Protein AF-A0A7X9CBK0-F1 (afdb_monomer_lite)

Structure (mmCIF, N/CA/C/O backbone):
data_AF-A0A7X9CBK0-F1
#
_entry.id   AF-A0A7X9CBK0-F1
#
loop_
_atom_site.group_PDB
_atom_site.id
_atom_site.type_symbol
_atom_site.label_atom_id
_atom_site.label_alt_id
_atom_site.label_comp_id
_atom_site.label_asym_id
_atom_site.label_entity_id
_atom_site.label_seq_id
_atom_site.pdbx_PDB_ins_code
_atom_site.Cartn_x
_atom_site.Cartn_y
_atom_site.Cartn_z
_atom_site.occupancy
_atom_site.B_iso_or_equiv
_atom_site.auth_seq_id
_atom_site.auth_comp_id
_atom_site.auth_asym_id
_atom_site.auth_atom_id
_atom_site.pdbx_PDB_model_num
ATOM 1 N N . GLN A 1 1 ? 11.600 5.827 5.110 1.00 63.00 1 GLN A N 1
ATOM 2 C CA . GLN A 1 1 ? 12.756 4.905 4.994 1.00 63.00 1 GLN A CA 1
ATOM 3 C C . GLN A 1 1 ? 12.385 3.448 5.271 1.00 63.00 1 GLN A C 1
ATOM 5 O O . GLN A 1 1 ? 12.557 2.652 4.363 1.00 63.00 1 GLN A O 1
ATOM 10 N N . LYS A 1 2 ? 11.823 3.089 6.441 1.00 81.88 2 LYS A N 1
ATOM 11 C CA . LYS A 1 2 ? 11.512 1.680 6.785 1.00 81.88 2 LYS A CA 1
ATOM 12 C C . LYS A 1 2 ? 10.622 0.945 5.769 1.00 81.88 2 LYS A C 1
ATOM 14 O O . LYS A 1 2 ? 10.954 -0.167 5.393 1.00 81.88 2 LYS A O 1
ATOM 19 N N . ALA A 1 3 ? 9.550 1.579 5.284 1.00 82.75 3 ALA A N 1
ATOM 20 C CA . ALA A 1 3 ? 8.653 0.967 4.298 1.00 82.75 3 ALA A CA 1
ATOM 21 C C . ALA A 1 3 ? 9.370 0.599 2.987 1.00 82.75 3 ALA A C 1
ATOM 23 O O . ALA A 1 3 ? 9.204 -0.509 2.494 1.00 82.75 3 ALA A O 1
ATOM 24 N N . ARG A 1 4 ? 10.225 1.488 2.456 1.00 86.12 4 ARG A N 1
ATOM 25 C CA . ARG A 1 4 ? 10.995 1.217 1.229 1.00 86.12 4 ARG A CA 1
ATOM 26 C C . ARG A 1 4 ? 11.994 0.071 1.418 1.00 86.12 4 ARG A C 1
ATOM 28 O O . ARG A 1 4 ? 12.070 -0.787 0.552 1.00 86.12 4 ARG A O 1
ATOM 35 N N . ALA A 1 5 ? 12.693 0.021 2.555 1.00 87.88 5 ALA A N 1
ATOM 36 C CA . ALA A 1 5 ? 13.620 -1.072 2.865 1.00 87.88 5 ALA A CA 1
ATOM 37 C C . ALA A 1 5 ? 12.899 -2.429 2.968 1.00 87.88 5 ALA A C 1
ATOM 39 O O . ALA A 1 5 ? 13.258 -3.365 2.264 1.00 87.88 5 ALA A O 1
ATOM 40 N N . PHE A 1 6 ? 11.814 -2.494 3.750 1.00 88.88 6 PHE A N 1
ATOM 41 C CA . PHE A 1 6 ? 10.984 -3.699 3.862 1.00 88.88 6 PHE A CA 1
ATOM 42 C C . PHE A 1 6 ? 10.448 -4.160 2.500 1.00 88.88 6 PHE A C 1
ATOM 44 O O . PHE A 1 6 ? 10.416 -5.348 2.204 1.00 88.88 6 PHE A O 1
ATOM 51 N N . THR A 1 7 ? 10.049 -3.212 1.652 1.00 91.94 7 THR A N 1
ATOM 52 C CA . THR A 1 7 ? 9.522 -3.529 0.322 1.00 91.94 7 THR A CA 1
ATOM 53 C C . THR A 1 7 ? 10.600 -4.093 -0.596 1.00 91.94 7 THR A C 1
ATOM 55 O O . THR A 1 7 ? 10.332 -5.052 -1.307 1.00 91.94 7 THR A O 1
ATOM 58 N N . ALA A 1 8 ? 11.821 -3.556 -0.556 1.00 89.94 8 ALA A N 1
ATOM 59 C CA . ALA A 1 8 ? 12.938 -4.094 -1.331 1.00 89.94 8 ALA A CA 1
ATOM 60 C C . ALA A 1 8 ? 13.272 -5.544 -0.928 1.00 89.94 8 ALA A C 1
ATOM 62 O O . ALA A 1 8 ? 13.469 -6.402 -1.792 1.00 89.94 8 ALA A O 1
ATOM 63 N N . GLU A 1 9 ? 13.270 -5.837 0.376 1.00 90.25 9 GLU A N 1
ATOM 64 C CA . GLU A 1 9 ? 13.437 -7.202 0.889 1.00 90.25 9 GLU A CA 1
ATOM 65 C C . GLU A 1 9 ? 12.299 -8.121 0.418 1.00 90.25 9 GLU A C 1
ATOM 67 O O . GLU A 1 9 ? 12.552 -9.208 -0.101 1.00 90.25 9 GLU A O 1
ATOM 72 N N . LEU A 1 10 ? 11.046 -7.663 0.524 1.00 91.38 10 LEU A N 1
ATOM 73 C CA . LEU A 1 10 ? 9.872 -8.421 0.089 1.00 91.38 10 LEU A CA 1
ATOM 74 C C . LEU A 1 10 ? 9.901 -8.730 -1.413 1.00 91.38 10 LEU A C 1
ATOM 76 O O . LEU A 1 10 ? 9.637 -9.863 -1.805 1.00 91.38 10 LEU A O 1
ATOM 80 N N . VAL A 1 11 ? 10.251 -7.753 -2.251 1.00 93.00 11 VAL A N 1
ATOM 81 C CA . VAL A 1 11 ? 10.360 -7.944 -3.704 1.00 93.00 11 VAL A CA 1
ATOM 82 C C . VAL A 1 11 ? 11.464 -8.942 -4.040 1.00 93.00 11 VAL A C 1
ATOM 84 O O . VAL A 1 11 ? 11.273 -9.792 -4.908 1.00 93.00 11 VAL A O 1
ATOM 87 N N . THR A 1 12 ? 12.591 -8.897 -3.326 1.00 90.94 12 THR A N 1
ATOM 88 C CA . THR A 1 12 ? 13.687 -9.861 -3.516 1.00 90.94 12 THR A CA 1
ATOM 89 C C . THR A 1 12 ? 13.232 -11.286 -3.202 1.00 90.94 12 THR A C 1
ATOM 91 O O . THR A 1 12 ? 13.546 -12.212 -3.947 1.00 90.94 12 THR A O 1
ATOM 94 N N . LEU A 1 13 ? 12.459 -11.467 -2.126 1.00 90.38 13 LEU A N 1
ATOM 95 C CA . LEU A 1 13 ? 11.890 -12.766 -1.760 1.00 90.38 13 LEU A CA 1
ATOM 96 C C . LEU A 1 13 ? 10.870 -13.251 -2.800 1.00 90.38 13 LEU A C 1
ATOM 98 O O . LEU A 1 13 ? 10.974 -14.375 -3.288 1.00 90.38 13 LEU A O 1
ATOM 102 N N . LEU A 1 14 ? 9.927 -12.392 -3.194 1.00 92.75 14 LEU A N 1
ATOM 103 C CA . LEU A 1 14 ? 8.882 -12.747 -4.159 1.00 92.75 14 LEU A CA 1
ATOM 104 C C . LEU A 1 14 ? 9.441 -13.020 -5.557 1.00 92.75 14 LEU A C 1
ATOM 106 O O . LEU A 1 14 ? 8.958 -13.923 -6.226 1.00 92.75 14 LEU A O 1
ATOM 110 N N . SER A 1 15 ? 10.505 -12.331 -5.973 1.00 89.25 15 SER A N 1
ATOM 111 C CA . SER A 1 15 ? 11.154 -12.578 -7.270 1.00 89.25 15 SER A CA 1
ATOM 112 C C . SER A 1 15 ? 11.684 -14.008 -7.416 1.00 89.25 15 SER A C 1
ATOM 114 O O . SER A 1 15 ? 11.838 -14.488 -8.535 1.00 89.25 15 SER A O 1
ATOM 116 N N . ARG A 1 16 ? 11.974 -14.692 -6.301 1.00 86.19 16 ARG A N 1
ATOM 117 C CA . ARG A 1 16 ? 12.474 -16.074 -6.302 1.00 86.19 16 ARG A CA 1
ATOM 118 C C . ARG A 1 16 ? 11.345 -17.101 -6.331 1.00 86.19 16 ARG A C 1
ATOM 120 O O . ARG A 1 16 ? 11.438 -18.065 -7.083 1.00 86.19 16 ARG A O 1
ATOM 127 N N . ASP A 1 17 ? 10.298 -16.878 -5.537 1.00 90.88 17 ASP A N 1
ATOM 128 C CA . ASP A 1 17 ? 9.266 -17.892 -5.275 1.00 90.88 17 ASP A CA 1
ATOM 129 C C . ASP A 1 17 ? 7.938 -17.630 -6.012 1.00 90.88 17 ASP A C 1
ATOM 131 O O . ASP A 1 17 ? 7.145 -18.549 -6.211 1.00 90.88 17 ASP A O 1
ATOM 135 N N . ALA A 1 18 ? 7.672 -16.382 -6.408 1.00 92.06 18 ALA A N 1
ATOM 136 C CA . ALA A 1 18 ? 6.424 -15.941 -7.032 1.00 92.06 18 ALA A CA 1
ATOM 137 C C . ALA A 1 18 ? 6.641 -14.700 -7.934 1.00 92.06 18 ALA A C 1
ATOM 139 O O . ALA A 1 18 ? 6.154 -13.610 -7.615 1.00 92.06 18 ALA A O 1
ATOM 140 N N . PRO A 1 19 ? 7.358 -14.845 -9.067 1.00 88.50 19 PRO A N 1
ATOM 141 C CA . PRO A 1 19 ? 7.787 -13.720 -9.909 1.00 88.50 19 PRO A CA 1
ATOM 142 C C . PRO A 1 19 ? 6.631 -12.931 -10.545 1.00 88.50 19 PRO A C 1
ATOM 144 O O . PRO A 1 19 ? 6.817 -11.781 -10.936 1.00 88.50 19 PRO A O 1
ATOM 147 N N . ASP A 1 20 ? 5.432 -13.515 -10.612 1.00 91.94 20 ASP A N 1
ATOM 148 C CA . ASP A 1 20 ? 4.235 -12.861 -11.152 1.00 91.94 20 ASP A CA 1
ATOM 149 C C . ASP A 1 20 ? 3.554 -11.906 -10.148 1.00 91.94 20 ASP A C 1
ATOM 151 O O . ASP A 1 20 ? 2.612 -11.192 -10.505 1.00 91.94 20 ASP A O 1
ATOM 155 N N . ILE A 1 21 ? 3.991 -11.887 -8.880 1.00 91.81 21 ILE A N 1
ATOM 156 C CA . ILE A 1 21 ? 3.419 -11.015 -7.847 1.00 91.81 21 ILE A CA 1
ATOM 157 C C . ILE A 1 21 ? 4.126 -9.659 -7.859 1.00 91.81 21 ILE A C 1
ATOM 159 O O . ILE A 1 21 ? 5.272 -9.520 -7.435 1.00 91.81 21 ILE A O 1
ATOM 163 N N . GLU A 1 22 ? 3.398 -8.623 -8.272 1.00 92.25 22 GLU A N 1
ATOM 164 C CA . GLU A 1 22 ? 3.878 -7.245 -8.186 1.00 92.25 22 GLU A CA 1
ATOM 165 C C . GLU A 1 22 ? 3.745 -6.674 -6.770 1.00 92.25 22 GLU A C 1
ATOM 167 O O . GLU A 1 22 ? 2.718 -6.835 -6.106 1.00 92.25 22 GLU A O 1
ATOM 172 N N . VAL A 1 23 ? 4.746 -5.899 -6.348 1.00 92.94 23 VAL A N 1
ATOM 173 C CA . VAL A 1 23 ? 4.671 -5.089 -5.129 1.00 92.94 23 VAL A CA 1
ATOM 174 C C . VAL A 1 23 ? 4.627 -3.615 -5.504 1.00 92.94 23 VAL A C 1
ATOM 176 O O . VAL A 1 23 ? 5.491 -3.110 -6.225 1.00 92.94 23 VAL A O 1
ATOM 179 N N . ARG A 1 24 ? 3.603 -2.914 -5.012 1.00 92.12 24 ARG A N 1
ATOM 180 C CA . ARG A 1 24 ? 3.378 -1.496 -5.300 1.00 92.12 24 ARG A CA 1
ATOM 181 C C . ARG A 1 24 ? 3.253 -0.702 -4.008 1.00 92.12 24 ARG A C 1
ATOM 183 O O . ARG A 1 24 ? 2.505 -1.084 -3.109 1.00 92.12 24 ARG A O 1
ATOM 190 N N . LEU A 1 25 ? 3.983 0.405 -3.917 1.00 90.88 25 LEU A N 1
ATOM 191 C CA . LEU A 1 25 ? 3.940 1.318 -2.779 1.00 90.88 25 LEU A CA 1
ATOM 192 C C . LEU A 1 25 ? 2.871 2.389 -2.981 1.00 90.88 25 LEU A C 1
ATOM 194 O O . LEU A 1 25 ? 2.827 3.061 -4.010 1.00 90.88 25 LEU A O 1
ATOM 198 N N . ILE A 1 26 ? 2.042 2.576 -1.959 1.00 86.00 26 ILE A N 1
ATOM 199 C CA . ILE A 1 26 ? 0.999 3.600 -1.910 1.00 86.00 26 ILE A CA 1
ATOM 200 C C . ILE A 1 26 ? 1.316 4.540 -0.747 1.00 86.00 26 ILE A C 1
ATOM 202 O O . ILE A 1 26 ? 1.692 4.088 0.335 1.00 86.00 26 ILE A O 1
ATOM 206 N N . ASP A 1 27 ? 1.183 5.847 -0.970 1.00 81.69 27 ASP A N 1
ATOM 207 C CA . ASP A 1 27 ? 1.347 6.840 0.092 1.00 81.69 27 ASP A CA 1
ATOM 208 C C . ASP A 1 27 ? 0.121 6.829 1.018 1.00 81.69 27 ASP A C 1
ATOM 210 O O . ASP A 1 27 ? -0.998 7.119 0.597 1.00 81.69 27 ASP A O 1
ATOM 214 N N . GLU A 1 28 ? 0.334 6.525 2.299 1.00 72.62 28 GLU A N 1
ATOM 215 C CA . GLU A 1 28 ? -0.710 6.524 3.330 1.00 72.62 28 GLU A CA 1
ATOM 216 C C . GLU A 1 28 ? -1.364 7.901 3.524 1.00 72.62 28 GLU A C 1
ATOM 218 O O . GLU A 1 28 ? -2.502 7.987 3.979 1.00 72.62 28 GLU A O 1
ATOM 223 N N . ARG A 1 29 ? -0.693 8.996 3.145 1.00 70.38 29 ARG A N 1
ATOM 224 C CA . ARG A 1 29 ? -1.250 10.356 3.220 1.00 70.38 29 ARG A CA 1
ATOM 225 C C . ARG A 1 29 ? -2.351 10.604 2.204 1.00 70.38 29 ARG A C 1
ATOM 227 O O . ARG A 1 29 ? -3.133 11.532 2.391 1.00 70.38 29 ARG A O 1
ATOM 234 N N . LEU A 1 30 ? -2.426 9.790 1.149 1.00 62.25 30 LEU A N 1
ATOM 235 C CA . LEU A 1 30 ? -3.567 9.810 0.239 1.00 62.25 30 LEU A CA 1
ATOM 236 C C . LEU A 1 30 ? -4.836 9.292 0.929 1.00 62.25 30 LEU A C 1
ATOM 238 O O . LEU A 1 30 ? -5.919 9.471 0.376 1.00 62.25 30 LEU A O 1
ATOM 242 N N . THR A 1 31 ? -4.741 8.677 2.116 1.00 62.41 31 THR A N 1
ATOM 243 C CA . THR A 1 31 ? -5.918 8.190 2.838 1.00 62.41 31 THR A CA 1
ATOM 244 C C . THR A 1 31 ? -6.823 9.316 3.318 1.00 62.41 31 THR A C 1
ATOM 246 O O . THR A 1 31 ? -6.379 10.352 3.815 1.00 62.41 31 THR A O 1
ATOM 249 N N . THR A 1 32 ? -8.134 9.130 3.146 1.00 59.75 32 THR A N 1
ATOM 250 C CA . THR A 1 32 ? -9.111 10.143 3.561 1.00 59.75 32 THR A CA 1
ATOM 251 C C . THR A 1 32 ? -9.034 10.394 5.070 1.00 59.75 32 THR A C 1
ATOM 253 O O . THR A 1 32 ? -8.872 9.478 5.876 1.00 59.75 32 THR A O 1
ATOM 256 N N . VAL A 1 33 ? -9.233 11.649 5.480 1.00 55.00 33 VAL A N 1
ATOM 257 C CA . VAL A 1 33 ? -9.282 12.062 6.898 1.00 55.00 33 VAL A CA 1
ATOM 258 C C . VAL A 1 33 ? -10.317 11.252 7.708 1.00 55.00 33 VAL A C 1
ATOM 260 O O . VAL A 1 33 ? -10.173 11.079 8.918 1.00 55.00 33 VAL A O 1
ATOM 263 N N . SER A 1 34 ? -11.342 10.709 7.047 1.00 51.81 34 SER A N 1
ATOM 264 C CA . SER A 1 34 ? -12.355 9.803 7.602 1.00 51.81 34 SER A CA 1
ATOM 265 C C . SER A 1 34 ? -11.759 8.489 8.122 1.00 51.81 34 SER A C 1
ATOM 267 O O . SER A 1 34 ? -12.141 8.034 9.200 1.00 51.81 34 SER A O 1
ATOM 269 N N . ALA A 1 35 ? -10.797 7.913 7.391 1.00 53.81 35 ALA A N 1
ATOM 270 C CA . ALA A 1 35 ? -10.093 6.692 7.777 1.00 53.81 35 ALA A CA 1
ATOM 271 C C . ALA A 1 35 ? -9.242 6.919 9.036 1.00 53.81 35 ALA A C 1
ATOM 273 O O . ALA A 1 35 ? -9.306 6.136 9.982 1.00 53.81 35 ALA A O 1
ATOM 274 N N . HIS A 1 36 ? -8.546 8.060 9.113 1.00 53.81 36 HIS A N 1
ATOM 275 C CA . HIS A 1 36 ? -7.785 8.455 10.304 1.00 53.81 36 HIS A CA 1
ATOM 276 C C . HIS A 1 36 ? -8.663 8.670 11.549 1.00 53.81 36 HIS A C 1
ATOM 278 O O . HIS A 1 36 ? -8.231 8.361 12.660 1.00 53.81 36 HIS A O 1
ATOM 284 N N . LYS A 1 37 ? -9.906 9.153 11.401 1.00 56.81 37 LYS A N 1
ATOM 285 C CA . LYS A 1 37 ? -10.833 9.334 12.537 1.00 56.81 37 LYS A CA 1
ATOM 286 C C . LYS A 1 37 ? -11.302 8.009 13.148 1.00 56.81 37 LYS A C 1
ATOM 288 O O . LYS A 1 37 ? -11.476 7.950 14.364 1.00 56.81 37 LYS A O 1
ATOM 293 N N . ALA A 1 38 ? -11.445 6.946 12.351 1.00 55.94 38 ALA A N 1
ATOM 294 C CA . ALA A 1 38 ? -11.812 5.612 12.844 1.00 55.94 38 ALA A CA 1
ATOM 295 C C . ALA A 1 38 ? -10.730 4.989 13.753 1.00 55.94 38 ALA A C 1
ATOM 297 O O . ALA A 1 38 ? -11.041 4.181 14.628 1.00 55.94 38 ALA A O 1
ATOM 298 N N . LEU A 1 39 ? -9.471 5.417 13.603 1.00 56.16 39 LEU A N 1
ATOM 299 C CA . LEU A 1 39 ? -8.343 4.990 14.438 1.00 56.16 39 LEU 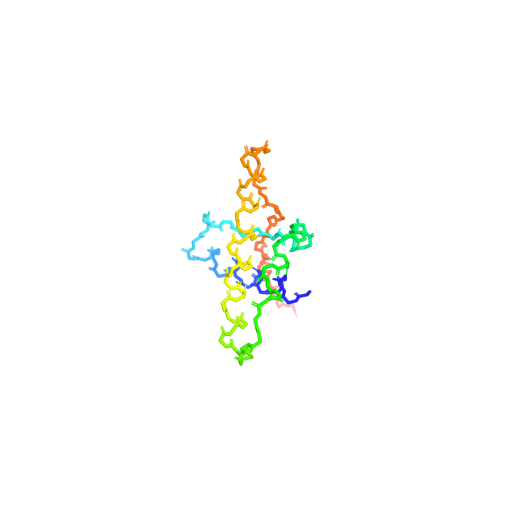A CA 1
ATOM 300 C C . LEU A 1 39 ? -8.314 5.671 15.815 1.00 56.16 39 LEU A C 1
ATOM 302 O O . LEU A 1 39 ? -7.554 5.258 16.691 1.00 56.16 39 LEU A O 1
ATOM 306 N N . HIS A 1 40 ? -9.130 6.712 16.021 1.00 56.38 40 HIS A N 1
ATOM 307 C CA . HIS A 1 40 ? -9.018 7.601 17.177 1.00 56.38 40 HIS A CA 1
ATOM 308 C C . HIS A 1 40 ? -10.154 7.503 18.199 1.00 56.38 40 HIS A C 1
ATOM 310 O O . HIS A 1 40 ? -10.377 8.424 18.982 1.00 56.38 40 HIS A O 1
ATOM 316 N N . SER A 1 41 ? -10.828 6.355 18.277 1.00 57.59 41 SER A N 1
ATOM 317 C CA . SER A 1 41 ? -11.800 6.103 19.342 1.00 57.59 41 SER A CA 1
ATOM 318 C C . SER A 1 41 ? -11.625 4.723 19.974 1.00 57.59 41 SER A C 1
ATOM 320 O O . SER A 1 41 ? -12.122 3.726 19.459 1.00 57.59 41 SER A O 1
ATOM 322 N N . SER A 1 42 ? -10.958 4.659 21.128 1.00 52.09 42 SER A N 1
ATOM 323 C CA . SER A 1 42 ? -11.541 4.088 22.355 1.00 52.09 42 SER A CA 1
ATOM 324 C C . SER A 1 42 ? -10.497 4.041 23.475 1.00 52.09 42 SER A C 1
ATOM 326 O O . SER A 1 42 ? -9.392 3.533 23.300 1.00 52.09 42 SER A O 1
ATOM 328 N N . GLY A 1 43 ? -10.857 4.535 24.661 1.00 56.38 43 GLY A N 1
ATOM 329 C CA . GLY A 1 43 ? -10.034 4.504 25.876 1.00 56.38 43 GLY A CA 1
ATOM 330 C C . GLY A 1 43 ? -9.844 3.100 26.472 1.00 56.38 43 GLY A C 1
ATOM 331 O O . GLY A 1 43 ? -10.179 2.867 27.631 1.00 56.38 43 GLY A O 1
ATOM 332 N N . ARG A 1 44 ? -9.325 2.139 25.694 1.00 58.47 44 ARG A N 1
ATOM 333 C CA . ARG A 1 44 ? -8.991 0.771 26.132 1.00 58.47 44 ARG A CA 1
ATOM 334 C C . ARG A 1 44 ? -7.493 0.486 25.973 1.00 58.47 44 ARG A C 1
ATOM 336 O O . ARG A 1 44 ? -6.828 1.018 25.093 1.00 58.47 44 ARG A O 1
ATOM 343 N N . LYS A 1 45 ? -6.957 -0.373 26.853 1.00 59.94 45 LYS A N 1
ATOM 344 C CA . LYS A 1 45 ? -5.519 -0.646 27.063 1.00 59.94 45 LYS A CA 1
ATOM 345 C C . LYS A 1 45 ? -4.722 -0.908 25.762 1.00 59.94 45 LYS A C 1
ATOM 347 O O . LYS A 1 45 ? -4.663 -2.033 25.264 1.00 59.94 45 LYS A O 1
ATOM 352 N N . GLY A 1 46 ? -4.043 0.141 25.292 1.00 68.81 46 GLY A N 1
ATOM 353 C CA . GLY A 1 46 ? -2.761 0.184 24.570 1.00 68.81 46 GLY A CA 1
ATOM 354 C C . GLY A 1 46 ? -2.567 -0.733 23.357 1.00 68.81 46 GLY A C 1
ATOM 355 O O . GLY A 1 46 ? -2.616 -0.281 22.219 1.00 68.81 46 GLY A O 1
ATOM 356 N N . ARG A 1 47 ? -2.263 -2.021 23.583 1.00 69.94 47 ARG A N 1
ATOM 357 C CA . ARG A 1 47 ? -1.694 -2.909 22.548 1.00 69.94 47 ARG A CA 1
ATOM 358 C C . ARG A 1 47 ? -2.733 -3.644 21.702 1.00 69.94 47 ARG A C 1
ATOM 360 O O . ARG A 1 47 ? -2.592 -3.692 20.486 1.00 69.94 47 ARG A O 1
ATOM 367 N N . LYS A 1 48 ? -3.779 -4.199 22.329 1.00 72.25 48 LYS A N 1
ATOM 368 C CA . LYS A 1 48 ? -4.862 -4.887 21.597 1.00 72.25 48 LYS A CA 1
ATOM 369 C C . LYS A 1 48 ? -5.658 -3.902 20.744 1.00 72.25 48 LYS A C 1
ATOM 371 O O . LYS A 1 48 ? -6.016 -4.218 19.621 1.00 72.25 48 LYS A O 1
ATOM 376 N N . HIS A 1 49 ? -5.884 -2.698 21.272 1.00 71.88 49 HIS A N 1
ATOM 377 C CA . HIS A 1 49 ? -6.548 -1.634 20.528 1.00 71.88 49 HIS A CA 1
ATOM 378 C C . HIS A 1 49 ? -5.726 -1.224 19.304 1.00 71.88 49 HIS A C 1
ATOM 380 O O . HIS A 1 49 ? -6.258 -1.228 18.202 1.00 71.88 49 HIS A O 1
ATOM 386 N N . ARG A 1 50 ? -4.416 -1.000 19.474 1.00 73.69 50 ARG A N 1
ATOM 387 C CA . ARG A 1 50 ? -3.517 -0.674 18.362 1.00 73.69 50 ARG A CA 1
ATOM 388 C C . ARG A 1 50 ? -3.510 -1.735 17.256 1.00 73.69 50 ARG A C 1
ATOM 390 O O . ARG A 1 50 ? -3.538 -1.367 16.096 1.00 73.69 50 ARG A O 1
ATOM 397 N N . GLN A 1 51 ? -3.523 -3.027 17.589 1.00 76.81 51 GLN A N 1
ATOM 398 C CA . GLN A 1 51 ? -3.584 -4.086 16.568 1.00 76.81 51 GLN A CA 1
ATOM 399 C C . GLN A 1 51 ? -4.875 -4.041 15.738 1.00 76.81 51 GLN A C 1
ATOM 401 O O . GLN A 1 51 ? -4.821 -4.191 14.523 1.00 76.81 51 GLN A O 1
ATOM 406 N N . VAL A 1 52 ? -6.026 -3.820 16.382 1.00 78.69 52 VAL A N 1
ATOM 407 C CA . VAL A 1 52 ? -7.317 -3.694 15.681 1.00 78.69 52 VAL A CA 1
ATOM 408 C C . VAL A 1 52 ? -7.334 -2.444 14.804 1.00 78.69 52 VAL A C 1
ATOM 410 O O . VAL A 1 52 ? -7.776 -2.492 13.663 1.00 78.69 52 VAL A O 1
ATOM 413 N N . VAL A 1 53 ? -6.813 -1.337 15.327 1.00 75.19 53 VAL A N 1
ATOM 414 C CA . VAL A 1 53 ? -6.657 -0.068 14.613 1.00 75.19 53 VAL A CA 1
ATOM 415 C C . VAL A 1 53 ? -5.774 -0.250 13.370 1.00 75.19 53 VAL A C 1
ATOM 417 O O . VAL A 1 53 ? -6.215 0.087 12.276 1.00 75.19 53 VAL A O 1
ATOM 420 N N . ASP A 1 54 ? -4.599 -0.875 13.496 1.00 79.44 54 ASP A N 1
ATOM 421 C CA . ASP A 1 54 ? -3.700 -1.155 12.363 1.00 79.44 54 ASP A CA 1
ATOM 422 C C . ASP A 1 54 ? -4.380 -2.030 11.291 1.00 79.44 54 ASP A C 1
ATOM 424 O O . ASP A 1 54 ? -4.245 -1.768 10.097 1.00 79.44 54 ASP A O 1
ATOM 428 N N . GLN A 1 55 ? -5.156 -3.043 11.694 1.00 81.69 55 GLN A N 1
ATOM 429 C CA . GLN A 1 55 ? -5.905 -3.884 10.752 1.00 81.69 55 GLN A CA 1
ATOM 430 C C . GLN A 1 55 ? -6.975 -3.093 9.995 1.00 81.69 55 GLN A C 1
ATOM 432 O O . GLN A 1 55 ? -7.087 -3.219 8.777 1.00 81.69 55 GLN A O 1
ATOM 437 N N . VAL A 1 56 ? -7.748 -2.261 10.698 1.00 82.12 56 VAL A N 1
ATOM 438 C CA . VAL A 1 56 ? -8.768 -1.408 10.071 1.00 82.12 56 VAL A CA 1
ATOM 439 C C . VAL A 1 56 ? -8.118 -0.421 9.101 1.00 82.12 56 VAL A C 1
ATOM 441 O O . VAL A 1 56 ? -8.606 -0.267 7.982 1.00 82.12 56 VAL A O 1
ATOM 444 N N . ALA A 1 57 ? -6.990 0.186 9.483 1.00 78.50 57 ALA A N 1
ATOM 445 C CA . ALA A 1 57 ? -6.223 1.064 8.603 1.00 78.50 57 ALA A CA 1
ATOM 446 C C . ALA A 1 57 ? -5.768 0.334 7.329 1.00 78.50 57 ALA A C 1
ATOM 448 O O . ALA A 1 57 ? -5.951 0.854 6.229 1.00 78.50 57 ALA A O 1
ATOM 449 N N . ALA A 1 58 ? -5.247 -0.891 7.457 1.00 83.38 58 ALA A N 1
ATOM 450 C CA . ALA A 1 58 ? -4.821 -1.697 6.313 1.00 83.38 58 ALA A CA 1
ATOM 451 C C . ALA A 1 58 ? -5.978 -1.997 5.342 1.00 83.38 58 ALA A C 1
ATOM 453 O O . ALA A 1 58 ? -5.817 -1.854 4.129 1.00 83.38 58 ALA A O 1
ATOM 454 N N . VAL A 1 59 ? -7.161 -2.347 5.862 1.00 87.38 59 VAL A N 1
ATOM 455 C CA . VAL A 1 59 ? -8.361 -2.577 5.035 1.00 87.38 59 VAL A CA 1
ATOM 456 C C . VAL A 1 59 ? -8.784 -1.299 4.309 1.00 87.38 59 VAL A C 1
ATOM 458 O O . VAL A 1 59 ? -9.115 -1.346 3.126 1.00 87.38 59 VAL A O 1
ATOM 461 N N . MET A 1 60 ? -8.745 -0.152 4.987 1.00 84.00 60 MET A N 1
ATOM 462 C CA . MET A 1 60 ? -9.106 1.137 4.389 1.00 84.00 60 MET A CA 1
ATOM 463 C C . MET A 1 60 ? -8.142 1.555 3.275 1.00 84.00 60 MET A C 1
ATOM 465 O O . MET A 1 60 ? -8.594 1.996 2.218 1.00 84.00 60 MET A O 1
ATOM 469 N N . ILE A 1 61 ? -6.834 1.376 3.483 1.00 83.44 61 ILE A N 1
ATOM 470 C CA . ILE A 1 61 ? -5.809 1.621 2.456 1.00 83.44 61 ILE A CA 1
ATOM 471 C C . ILE A 1 61 ? -6.075 0.745 1.228 1.00 83.44 61 ILE A C 1
ATOM 473 O O . ILE A 1 61 ? -6.075 1.247 0.103 1.00 83.44 61 ILE A O 1
ATOM 477 N N . LEU A 1 62 ? -6.348 -0.548 1.437 1.00 88.62 62 LEU A N 1
ATOM 478 C CA . LEU A 1 62 ? -6.640 -1.475 0.345 1.00 88.62 62 LEU A CA 1
ATOM 479 C C . LEU A 1 62 ? -7.907 -1.075 -0.418 1.00 88.62 62 LEU A C 1
ATOM 481 O O . LEU A 1 62 ? -7.892 -1.039 -1.646 1.00 88.62 62 LEU A O 1
ATOM 485 N N . GLN A 1 63 ? -8.989 -0.749 0.291 1.00 88.75 63 GLN A N 1
ATOM 486 C CA . GLN A 1 63 ? -10.246 -0.356 -0.345 1.00 88.75 63 GLN A CA 1
ATOM 487 C C . GLN A 1 63 ? -10.057 0.879 -1.227 1.00 88.75 63 GLN A C 1
ATOM 489 O O . GLN A 1 63 ? -10.481 0.887 -2.380 1.00 88.75 63 GLN A O 1
ATOM 494 N N . GLN A 1 64 ? -9.347 1.886 -0.720 1.00 86.19 64 GLN A N 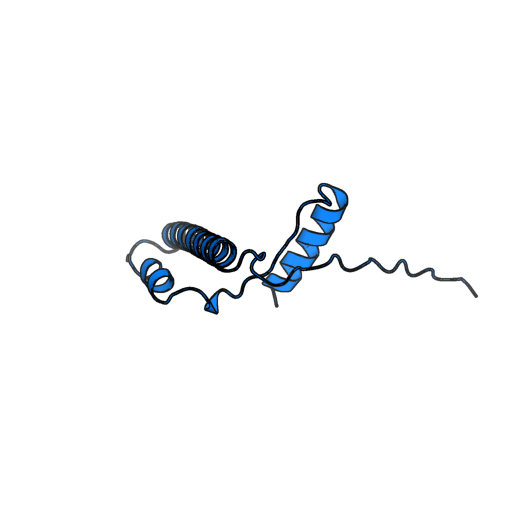1
ATOM 495 C CA . GLN A 1 64 ? -9.047 3.077 -1.500 1.00 86.19 64 GLN A CA 1
ATOM 496 C C . GLN A 1 64 ? -8.218 2.764 -2.747 1.00 86.19 64 GLN A C 1
ATOM 498 O O . GLN A 1 64 ? -8.504 3.305 -3.814 1.00 86.19 64 GLN A O 1
ATOM 503 N N . ALA A 1 65 ? -7.202 1.906 -2.630 1.00 87.88 65 ALA A N 1
ATOM 504 C CA . ALA A 1 65 ? -6.404 1.496 -3.778 1.00 87.88 65 ALA A CA 1
ATOM 505 C C . ALA A 1 65 ? -7.293 0.863 -4.857 1.00 87.88 65 ALA A C 1
ATOM 507 O O . ALA A 1 65 ? -7.243 1.273 -6.013 1.00 87.88 65 ALA A O 1
ATOM 508 N N . LEU A 1 66 ? -8.172 -0.063 -4.467 1.00 91.31 66 LEU A N 1
ATOM 509 C CA . LEU A 1 66 ? -9.103 -0.726 -5.381 1.00 91.31 66 LEU A CA 1
ATOM 510 C C . LEU A 1 66 ? -10.086 0.252 -6.040 1.00 91.31 66 LEU A C 1
ATOM 512 O O . LEU A 1 66 ? -10.422 0.082 -7.212 1.00 91.31 66 LEU A O 1
ATOM 516 N N . ASP A 1 67 ? -10.540 1.277 -5.319 1.00 90.50 67 ASP A N 1
ATOM 517 C CA . ASP A 1 67 ? -11.441 2.298 -5.865 1.00 90.50 67 ASP A CA 1
ATOM 518 C C . ASP A 1 67 ? -10.732 3.206 -6.885 1.00 90.50 67 ASP A C 1
ATOM 520 O O . ASP A 1 67 ? -11.300 3.542 -7.932 1.00 90.50 67 ASP A O 1
ATOM 524 N N . VAL A 1 68 ? -9.462 3.549 -6.638 1.00 88.88 68 VAL A N 1
ATOM 525 C CA . VAL A 1 68 ? -8.619 4.264 -7.610 1.00 88.88 68 VAL A CA 1
ATOM 526 C C . VAL A 1 68 ? -8.374 3.401 -8.850 1.00 88.88 68 VAL A C 1
ATOM 528 O O . VAL A 1 68 ? -8.541 3.891 -9.967 1.00 88.88 68 VAL A O 1
ATOM 531 N N . GLU A 1 69 ? -8.069 2.109 -8.695 1.00 92.88 69 GLU A N 1
ATOM 532 C CA . GLU A 1 69 ? -7.885 1.214 -9.850 1.00 92.88 69 GLU A CA 1
ATOM 533 C C . GLU A 1 69 ? -9.165 1.090 -10.681 1.00 92.88 69 GLU A C 1
ATOM 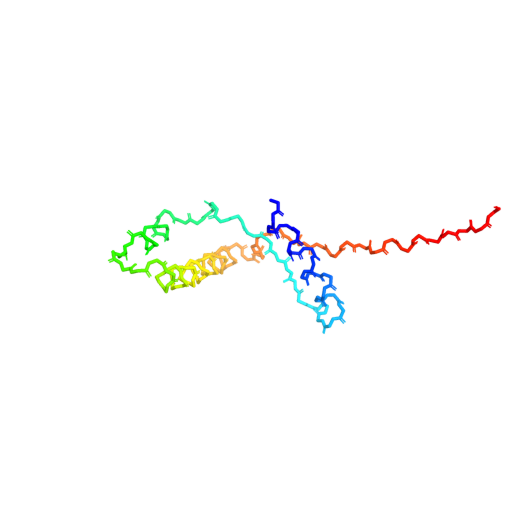535 O O . GLU A 1 69 ? -9.125 1.157 -11.908 1.00 92.88 69 GLU A O 1
ATOM 540 N N . ARG A 1 70 ? -10.322 0.968 -10.022 1.00 93.88 70 ARG A N 1
ATOM 541 C CA . ARG A 1 70 ? -11.622 0.845 -10.695 1.00 93.88 70 ARG A CA 1
ATOM 542 C C . ARG A 1 70 ? -12.000 2.101 -11.478 1.00 93.88 70 ARG A C 1
ATOM 544 O O 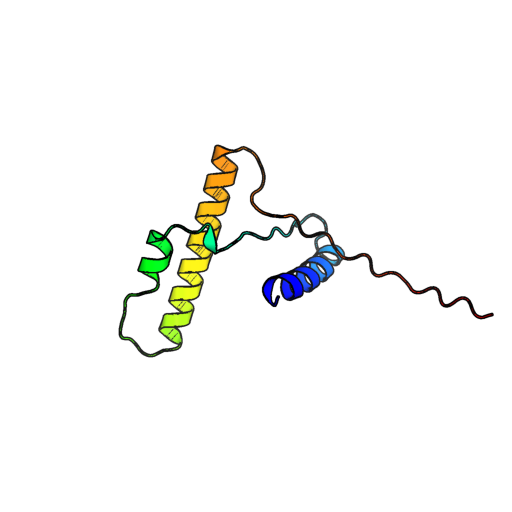. ARG A 1 70 ? -12.625 1.988 -12.527 1.00 93.88 70 ARG A O 1
ATOM 551 N N . SER A 1 71 ? -11.654 3.281 -10.962 1.00 92.94 71 SER A N 1
ATOM 552 C CA . SER A 1 71 ? -11.979 4.564 -11.599 1.00 92.94 71 SER A CA 1
ATOM 553 C C . SER A 1 71 ? -11.004 4.957 -12.709 1.00 92.94 71 SER A C 1
ATOM 555 O O . SER A 1 71 ? -11.417 5.588 -13.679 1.00 92.94 71 SER A O 1
ATOM 557 N N . THR A 1 72 ? -9.728 4.583 -12.588 1.00 93.06 72 THR A N 1
ATOM 558 C CA . THR A 1 72 ? -8.674 4.965 -13.546 1.00 93.06 72 THR A CA 1
ATOM 559 C C . THR A 1 72 ? -8.346 3.878 -14.568 1.00 93.06 72 THR A C 1
ATOM 561 O O . THR A 1 72 ? -7.773 4.178 -15.612 1.00 93.06 72 THR A O 1
ATOM 564 N N . GLY A 1 73 ? -8.681 2.617 -14.281 1.00 93.69 73 GLY A N 1
ATOM 565 C CA . GLY A 1 73 ? -8.294 1.457 -15.088 1.00 93.69 73 GLY A CA 1
ATOM 566 C C . GLY A 1 73 ? -6.812 1.076 -14.975 1.00 93.69 73 GLY A C 1
ATOM 567 O O . GLY A 1 73 ? -6.369 0.165 -15.672 1.00 93.69 7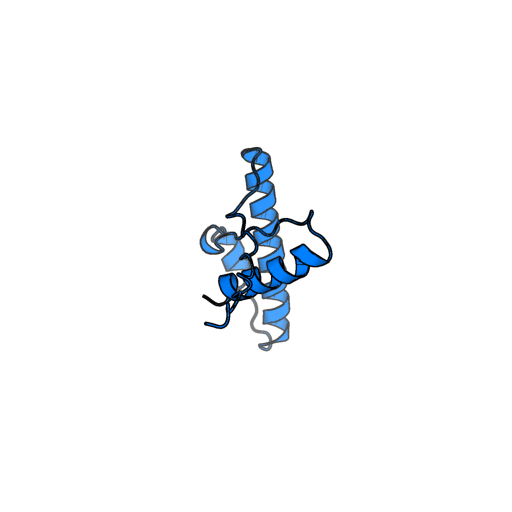3 GLY A O 1
ATOM 568 N N . ALA A 1 74 ? -6.041 1.747 -14.116 1.00 91.12 74 ALA A N 1
ATOM 569 C CA . ALA A 1 74 ? -4.609 1.524 -13.938 1.00 91.12 74 ALA A CA 1
ATOM 570 C C . ALA A 1 74 ? -4.293 1.046 -12.516 1.00 91.12 74 ALA A C 1
ATOM 572 O O . ALA A 1 74 ? -5.001 1.380 -11.570 1.00 91.12 74 ALA A O 1
ATOM 573 N N . ARG A 1 75 ? -3.206 0.279 -12.357 1.00 91.38 75 ARG A N 1
ATOM 574 C CA . ARG A 1 75 ? -2.753 -0.190 -11.040 1.00 91.38 75 ARG A CA 1
ATOM 575 C C . ARG A 1 75 ? -2.304 0.972 -10.158 1.00 91.38 75 ARG A C 1
ATOM 577 O O . ARG A 1 75 ? -1.524 1.817 -10.601 1.00 91.38 75 ARG A O 1
ATOM 584 N N . THR A 1 76 ? -2.744 0.988 -8.903 1.00 90.94 76 THR A N 1
ATOM 585 C CA . THR A 1 76 ? -2.431 2.081 -7.970 1.00 90.94 76 THR A CA 1
ATOM 586 C C . THR A 1 76 ? -1.019 1.925 -7.398 1.00 90.94 76 THR A C 1
ATOM 588 O O . THR A 1 76 ? -0.537 0.816 -7.173 1.00 90.94 76 THR A O 1
ATOM 591 N N . GLY A 1 77 ? -0.344 3.047 -7.143 1.00 90.44 77 GLY A N 1
ATOM 592 C CA . GLY A 1 77 ? 0.960 3.080 -6.476 1.00 90.44 77 GLY A CA 1
ATOM 593 C C . GLY A 1 77 ? 2.171 2.945 -7.404 1.00 90.44 77 GLY A C 1
ATOM 594 O O . GLY A 1 77 ? 2.048 2.692 -8.603 1.00 90.44 77 GLY A O 1
ATOM 595 N N . GLU A 1 78 ? 3.353 3.131 -6.822 1.00 91.81 78 GLU A N 1
ATOM 596 C CA . GLU A 1 78 ? 4.669 3.012 -7.460 1.00 91.81 78 GLU A CA 1
ATOM 597 C C . GLU A 1 78 ? 5.096 1.538 -7.468 1.00 91.81 78 GLU A C 1
ATOM 599 O O . GLU A 1 78 ? 5.229 0.941 -6.399 1.00 91.81 78 GLU A O 1
ATOM 604 N N . LYS A 1 79 ? 5.305 0.940 -8.650 1.00 91.94 79 LYS A N 1
ATOM 605 C CA . LYS A 1 79 ? 5.862 -0.419 -8.746 1.00 91.94 79 LYS A CA 1
ATOM 606 C C . LYS A 1 79 ? 7.296 -0.409 -8.227 1.00 91.94 79 LYS A C 1
ATOM 608 O O . LYS A 1 79 ? 8.091 0.429 -8.645 1.00 91.94 79 LYS A O 1
ATOM 613 N N . VAL A 1 80 ? 7.610 -1.335 -7.326 1.00 91.88 80 VAL A N 1
ATOM 614 C CA . VAL A 1 80 ? 8.970 -1.517 -6.820 1.00 91.88 80 VAL A CA 1
ATOM 615 C C . VAL A 1 80 ? 9.604 -2.678 -7.563 1.00 91.88 80 VAL A C 1
ATOM 617 O O . VAL A 1 80 ? 9.132 -3.808 -7.471 1.00 91.88 80 VAL A O 1
ATOM 620 N N . GLU A 1 81 ? 10.665 -2.381 -8.305 1.00 87.75 81 GLU A N 1
ATOM 621 C CA . GLU A 1 81 ? 11.434 -3.391 -9.024 1.00 87.75 81 GLU A CA 1
ATOM 622 C C . GLU A 1 81 ? 12.439 -4.077 -8.086 1.00 87.75 81 GLU A C 1
ATOM 624 O O . GLU A 1 81 ? 12.963 -3.434 -7.166 1.00 87.75 81 GLU A O 1
ATOM 629 N N . PRO A 1 82 ? 12.738 -5.370 -8.300 1.00 79.75 82 PRO A N 1
ATOM 630 C CA . PRO A 1 82 ? 13.834 -6.027 -7.607 1.00 79.75 82 PRO A CA 1
ATOM 631 C C . PRO A 1 82 ? 15.138 -5.312 -7.942 1.00 79.75 82 PRO A C 1
ATOM 633 O O . PRO A 1 82 ? 15.474 -5.130 -9.112 1.00 79.75 82 PRO A O 1
ATOM 636 N N . THR A 1 83 ? 15.900 -4.923 -6.919 1.00 72.12 83 THR A N 1
ATOM 637 C CA . THR A 1 83 ? 17.278 -4.483 -7.135 1.00 72.12 83 THR A CA 1
ATOM 638 C C . THR A 1 83 ? 18.043 -5.670 -7.720 1.00 72.12 83 THR A C 1
ATOM 640 O O . THR A 1 83 ? 18.123 -6.703 -7.048 1.00 72.12 83 THR A O 1
ATOM 643 N N . PRO A 1 84 ? 18.612 -5.570 -8.936 1.00 62.50 84 PRO A N 1
ATOM 644 C CA . PRO A 1 84 ? 19.462 -6.627 -9.451 1.00 62.50 84 PRO A CA 1
ATOM 645 C C . PRO A 1 84 ? 20.636 -6.762 -8.488 1.00 62.50 84 PRO A C 1
ATOM 647 O O . PRO A 1 84 ? 21.343 -5.783 -8.231 1.00 62.50 84 PRO A O 1
ATOM 650 N N . VAL A 1 85 ? 20.826 -7.954 -7.924 1.00 59.28 85 VAL A N 1
ATOM 651 C CA . VAL A 1 85 ? 22.058 -8.268 -7.205 1.00 59.28 85 VAL A CA 1
ATOM 652 C C . VAL A 1 85 ? 23.155 -8.180 -8.258 1.00 59.28 85 VAL A C 1
ATOM 654 O O . VAL A 1 85 ? 23.242 -9.034 -9.134 1.00 59.28 85 VAL A O 1
ATOM 657 N N . GLN A 1 86 ? 23.925 -7.093 -8.255 1.00 48.47 86 GLN A N 1
ATOM 658 C CA . GLN A 1 86 ? 25.123 -7.018 -9.076 1.00 48.47 86 GLN A CA 1
ATOM 659 C C . GLN A 1 86 ? 26.081 -8.052 -8.493 1.00 48.47 86 GLN A C 1
ATOM 661 O O . GLN A 1 86 ? 26.654 -7.831 -7.427 1.00 48.47 86 GLN A O 1
ATOM 666 N N . GLU A 1 87 ? 26.197 -9.207 -9.149 1.00 49.00 87 GLU A N 1
ATOM 667 C CA . GLU A 1 87 ? 27.320 -10.110 -8.940 1.00 49.00 87 GLU A CA 1
ATOM 668 C C . GLU A 1 87 ? 28.582 -9.300 -9.237 1.00 49.00 87 GLU A C 1
ATOM 670 O O . GLU A 1 87 ? 28.934 -9.052 -10.391 1.00 49.00 87 GLU A O 1
ATOM 675 N N . THR A 1 88 ? 29.242 -8.821 -8.183 1.00 48.22 88 THR A N 1
ATOM 676 C CA . THR A 1 88 ? 30.627 -8.368 -8.247 1.00 48.22 88 THR A CA 1
ATOM 677 C C . THR A 1 88 ? 31.449 -9.552 -8.728 1.00 48.22 88 THR A C 1
ATOM 679 O O . THR A 1 88 ? 31.887 -10.382 -7.934 1.00 48.22 88 THR A O 1
ATOM 682 N N . THR A 1 89 ? 31.627 -9.646 -10.044 1.00 51.62 89 THR A N 1
ATOM 683 C CA . THR A 1 89 ? 32.716 -10.413 -10.632 1.00 51.62 89 THR A CA 1
ATOM 684 C C . THR A 1 89 ? 33.980 -9.661 -10.241 1.00 51.62 89 THR A C 1
ATOM 686 O O . THR A 1 89 ? 34.366 -8.675 -10.863 1.00 51.62 89 THR A O 1
ATOM 689 N N . GLN A 1 90 ? 34.550 -10.063 -9.108 1.00 49.34 90 GLN A N 1
ATOM 690 C CA . GLN A 1 90 ? 35.914 -9.739 -8.743 1.00 49.34 90 GLN A CA 1
ATOM 691 C C . GLN A 1 90 ? 36.800 -10.538 -9.705 1.00 49.34 90 GLN A C 1
ATOM 693 O O . GLN A 1 90 ? 37.116 -11.695 -9.449 1.00 49.34 90 GLN A O 1
ATOM 698 N N . GLU A 1 91 ? 37.095 -9.957 -10.868 1.00 46.19 91 GLU A N 1
ATOM 699 C CA . GLU A 1 91 ? 38.175 -10.430 -11.730 1.00 46.19 91 GLU A CA 1
ATOM 700 C C . GLU A 1 91 ? 39.491 -10.158 -10.996 1.00 46.19 91 GLU A C 1
ATOM 702 O O . GLU A 1 91 ? 39.884 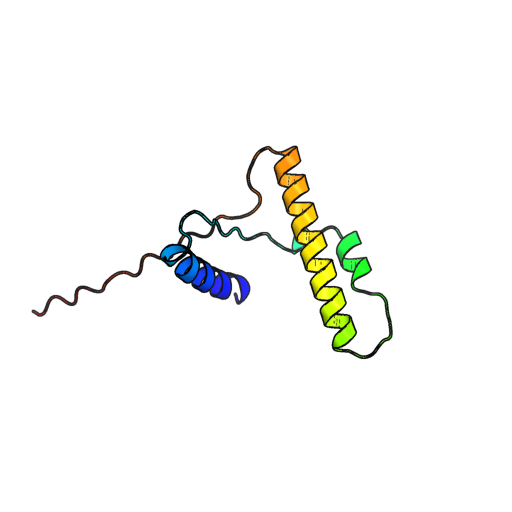-9.008 -10.791 1.00 46.19 91 GLU A O 1
ATOM 707 N N . ASP A 1 92 ? 40.116 -11.241 -10.537 1.00 47.97 92 ASP A N 1
ATOM 708 C CA . ASP A 1 92 ? 41.500 -11.270 -10.084 1.00 47.97 92 ASP A CA 1
ATOM 709 C C . ASP A 1 92 ? 42.411 -10.702 -11.187 1.00 47.97 92 ASP A C 1
ATOM 711 O O . ASP A 1 92 ? 42.422 -11.200 -12.317 1.00 47.97 92 ASP A O 1
ATOM 715 N N . ALA A 1 93 ? 43.184 -9.670 -10.842 1.00 50.28 93 ALA A N 1
ATOM 716 C CA . ALA A 1 93 ? 44.287 -9.131 -11.633 1.00 50.28 93 ALA A CA 1
ATOM 717 C C . ALA A 1 93 ? 45.555 -9.077 -10.776 1.00 50.28 93 ALA A C 1
ATOM 719 O O . ALA A 1 93 ? 45.446 -8.685 -9.589 1.00 50.28 93 ALA A O 1
#

Sequence (93 aa):
QKARAFTAELVTLLSRDAPDIEVRLIDERLTTVSAHKALHSSGRKGRKHRQVVDQVAAVMILQQALDVERSTGARTGEKVEPTPVQETTQEDA

Foldseek 3Di:
DVVLVVQLVVQQVCCVVPVPDWDFDDDLVVQDVVLVVVLPDDPDDDDVSVVVNVVSSVVSSVVVQVVCCVVVVDHDHHTDHHDPPPPPPPDDD

Secondary structure (DSSP, 8-state):
-HHHHHHHHHHHHHHHH-TT---EE--GGGS-HHHHHHTT---S-HHHHHHHHHHHHHHHHHHHHHHHHHHHSS--SEEPPPPP---------

pLDDT: mean 77.06, std 15.56, range [46.19, 93.88]

Radius of gyration: 18.39 Å; chains: 1; bounding box: 57×30×42 Å